Protein AF-A0A7W9BPA5-F1 (afdb_monomer)

Mean predicted aligned error: 20.46 Å

Structure (mmCIF, N/CA/C/O backbone):
data_AF-A0A7W9BPA5-F1
#
_entry.id   AF-A0A7W9BPA5-F1
#
loop_
_atom_site.group_PDB
_atom_site.id
_atom_site.type_symbol
_atom_site.label_atom_id
_atom_site.label_alt_id
_atom_site.label_comp_id
_atom_site.label_asym_id
_atom_site.label_entity_id
_atom_site.label_seq_id
_atom_site.pdbx_PDB_ins_code
_atom_site.Cartn_x
_atom_site.Cartn_y
_atom_site.Cartn_z
_atom_site.occupancy
_atom_site.B_iso_or_equiv
_atom_s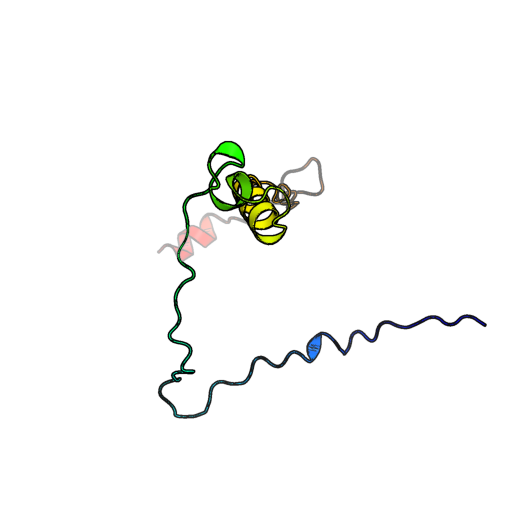ite.auth_seq_id
_atom_site.auth_comp_id
_atom_site.auth_asym_id
_atom_site.auth_atom_id
_atom_site.pdbx_PDB_model_num
ATOM 1 N N . MET A 1 1 ? 37.287 22.995 16.763 1.00 44.31 1 MET A N 1
ATOM 2 C CA . MET A 1 1 ? 36.365 21.845 16.764 1.00 44.31 1 MET A CA 1
ATOM 3 C C . MET A 1 1 ? 35.740 21.734 15.386 1.00 44.31 1 MET A C 1
ATOM 5 O O . MET A 1 1 ? 34.882 22.542 15.065 1.00 44.31 1 MET A O 1
ATOM 9 N N . ALA A 1 2 ? 36.196 20.786 14.577 1.00 49.22 2 ALA A N 1
ATOM 10 C CA . ALA A 1 2 ? 35.429 20.266 13.453 1.00 49.22 2 ALA A CA 1
ATOM 11 C C . ALA A 1 2 ? 35.460 18.748 13.641 1.00 49.22 2 ALA A C 1
ATOM 13 O O . ALA A 1 2 ? 36.500 18.122 13.461 1.00 49.22 2 ALA A O 1
ATOM 14 N N . ASP A 1 3 ? 34.369 18.212 14.180 1.00 52.34 3 ASP A N 1
ATOM 15 C CA . ASP A 1 3 ? 34.173 16.779 14.394 1.00 52.34 3 ASP A CA 1
ATOM 16 C C . ASP A 1 3 ? 33.564 16.232 13.100 1.00 52.34 3 ASP A C 1
ATOM 18 O O . ASP A 1 3 ? 32.352 16.081 12.955 1.00 52.34 3 ASP A O 1
ATOM 22 N N . GLU A 1 4 ? 34.424 16.079 12.099 1.00 58.31 4 GLU A N 1
ATOM 23 C CA . GLU A 1 4 ? 34.076 15.520 10.802 1.00 58.31 4 GLU A CA 1
ATOM 24 C C . GLU A 1 4 ? 34.056 14.001 10.977 1.00 58.31 4 GLU A C 1
ATOM 26 O O . GLU A 1 4 ? 35.082 13.324 10.916 1.00 58.31 4 GLU A O 1
ATOM 31 N N . LYS A 1 5 ? 32.879 13.472 11.327 1.00 64.44 5 LYS A N 1
ATOM 32 C CA . LYS A 1 5 ? 32.646 12.030 11.407 1.00 64.44 5 LYS A CA 1
ATOM 33 C C . LYS A 1 5 ? 32.753 11.451 10.000 1.00 64.44 5 LYS A C 1
ATOM 35 O O . LYS A 1 5 ? 31.779 11.414 9.255 1.00 64.44 5 LYS A O 1
ATOM 40 N N . MET A 1 6 ? 33.966 11.033 9.658 1.00 56.47 6 MET A N 1
ATOM 41 C CA . MET A 1 6 ? 34.251 10.068 8.606 1.00 56.47 6 MET A CA 1
ATOM 42 C C . MET A 1 6 ? 33.354 8.851 8.823 1.00 56.47 6 MET A C 1
ATOM 44 O O . MET A 1 6 ? 33.541 8.095 9.775 1.00 56.47 6 MET A O 1
ATOM 48 N N . PHE A 1 7 ? 32.352 8.696 7.962 1.00 57.94 7 PHE A N 1
ATOM 49 C CA . PHE A 1 7 ? 31.723 7.403 7.751 1.00 57.94 7 PHE A CA 1
ATOM 50 C C . PHE A 1 7 ? 32.821 6.462 7.241 1.00 57.94 7 PHE A C 1
ATOM 52 O O . PHE A 1 7 ? 33.465 6.738 6.229 1.00 57.94 7 PHE A O 1
ATOM 59 N N . ASP A 1 8 ? 33.110 5.422 8.018 1.00 58.09 8 ASP A N 1
ATOM 60 C CA . ASP A 1 8 ? 34.124 4.422 7.705 1.00 58.09 8 ASP A CA 1
ATOM 61 C C . ASP A 1 8 ? 33.571 3.478 6.628 1.00 58.09 8 ASP A C 1
ATOM 63 O O . ASP A 1 8 ? 32.857 2.526 6.923 1.00 58.09 8 ASP A O 1
ATOM 67 N N . ASP A 1 9 ? 33.911 3.760 5.370 1.00 59.25 9 ASP A N 1
ATOM 68 C CA . ASP A 1 9 ? 33.543 3.016 4.146 1.00 59.25 9 ASP A CA 1
ATOM 69 C C . ASP A 1 9 ? 34.022 1.542 4.142 1.00 59.25 9 ASP A C 1
ATOM 71 O O . ASP A 1 9 ? 33.766 0.781 3.218 1.00 59.25 9 ASP A O 1
ATOM 75 N N . LYS A 1 10 ? 34.739 1.104 5.187 1.00 57.50 10 LYS A N 1
ATOM 76 C CA . LYS A 1 10 ? 35.149 -0.297 5.372 1.00 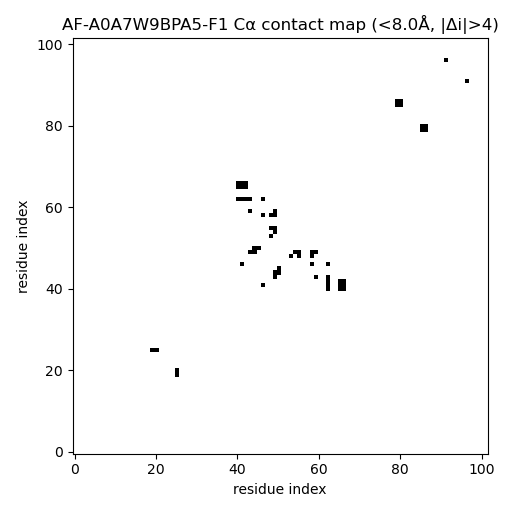57.50 10 LYS A CA 1
ATOM 77 C C . LYS A 1 10 ? 34.100 -1.169 6.054 1.00 57.50 10 LYS A C 1
ATOM 79 O O . LYS A 1 10 ? 34.260 -2.389 6.046 1.00 57.50 10 LYS A O 1
ATOM 84 N N . ALA A 1 11 ? 33.071 -0.585 6.666 1.00 60.69 11 ALA A N 1
ATOM 85 C CA . ALA A 1 11 ? 32.053 -1.364 7.363 1.00 60.69 11 ALA A CA 1
ATOM 86 C C . ALA A 1 11 ? 31.102 -2.103 6.401 1.00 60.69 11 ALA A C 1
ATOM 88 O O . ALA A 1 11 ? 30.588 -3.161 6.763 1.00 60.69 11 ALA A O 1
ATOM 89 N N . ASP A 1 12 ? 30.912 -1.597 5.178 1.00 57.53 12 ASP A N 1
ATOM 90 C CA . ASP A 1 12 ? 29.962 -2.159 4.209 1.00 57.53 12 ASP A CA 1
ATOM 91 C C . ASP A 1 12 ? 30.525 -3.347 3.402 1.00 57.53 12 ASP A C 1
ATOM 93 O O . ASP A 1 12 ? 29.778 -4.251 3.030 1.00 57.53 12 ASP A O 1
ATOM 97 N N . ASP A 1 13 ? 31.847 -3.432 3.219 1.00 60.16 13 ASP A N 1
ATOM 98 C CA . ASP A 1 13 ? 32.512 -4.535 2.491 1.00 60.16 13 ASP A CA 1
ATOM 99 C C . ASP A 1 13 ? 32.726 -5.802 3.354 1.00 60.16 13 ASP A C 1
ATOM 101 O O . ASP A 1 13 ? 33.255 -6.819 2.899 1.00 60.16 13 ASP A O 1
ATOM 105 N N . GLY A 1 14 ? 32.331 -5.751 4.632 1.00 56.56 14 GLY A N 1
ATOM 106 C CA . GLY A 1 14 ? 32.505 -6.827 5.611 1.00 56.56 14 GLY A CA 1
ATOM 107 C C . GLY A 1 14 ? 31.315 -7.777 5.764 1.00 56.56 14 GLY A C 1
ATOM 108 O O . GLY A 1 14 ? 31.381 -8.682 6.602 1.00 56.56 14 GLY A O 1
ATOM 109 N N . LEU A 1 15 ? 30.228 -7.601 5.001 1.00 60.09 15 LEU A N 1
ATOM 110 C CA . LEU A 1 15 ? 29.061 -8.487 5.053 1.00 60.09 15 LEU A CA 1
ATOM 111 C C . LEU A 1 15 ? 29.397 -9.840 4.400 1.00 60.09 15 LEU A C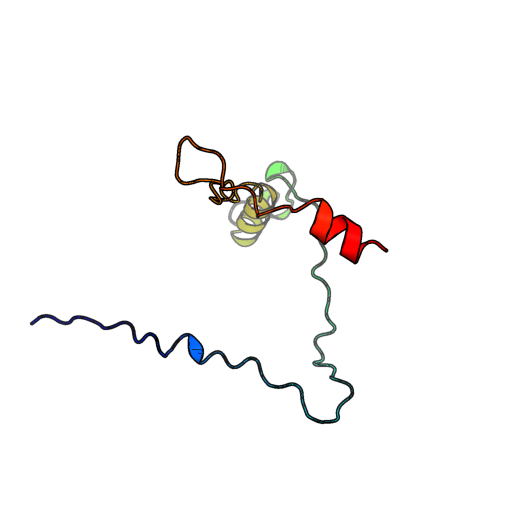 1
ATOM 113 O O . LEU A 1 15 ? 29.095 -10.114 3.241 1.00 60.09 15 LEU A O 1
ATOM 117 N N . ALA A 1 16 ? 30.078 -10.698 5.156 1.00 59.19 16 ALA A N 1
ATOM 118 C CA . ALA A 1 16 ? 30.406 -12.048 4.740 1.00 59.19 16 ALA A CA 1
ATOM 119 C C . ALA A 1 16 ? 29.117 -12.856 4.511 1.00 59.19 16 ALA A C 1
ATOM 121 O O . ALA A 1 16 ? 28.484 -13.328 5.456 1.00 59.19 16 ALA A O 1
ATOM 122 N N . VAL A 1 17 ? 28.754 -13.072 3.245 1.00 64.12 17 VAL A N 1
ATOM 123 C CA . VAL A 1 17 ? 27.943 -14.232 2.863 1.00 64.12 17 VAL A CA 1
ATOM 124 C C . VAL A 1 17 ? 28.777 -15.460 3.212 1.00 64.12 17 VAL A C 1
ATOM 126 O O . VAL A 1 17 ? 29.869 -15.648 2.674 1.00 64.12 17 VAL A O 1
ATOM 129 N N . ALA A 1 18 ? 28.309 -16.252 4.177 1.00 60.56 18 ALA A N 1
ATOM 130 C CA . ALA A 1 18 ? 29.032 -17.427 4.643 1.00 60.56 18 ALA A CA 1
ATOM 131 C C . ALA A 1 18 ? 29.396 -18.339 3.453 1.00 60.56 18 ALA A C 1
ATOM 133 O O . ALA A 1 18 ? 28.532 -18.606 2.613 1.00 60.56 18 ALA A O 1
ATOM 134 N N . PRO A 1 19 ? 30.647 -18.831 3.357 1.00 59.31 19 PRO A N 1
ATOM 135 C CA . PRO A 1 19 ? 31.000 -19.772 2.307 1.00 59.31 19 PRO A CA 1
ATOM 136 C C . PRO A 1 19 ? 30.185 -21.062 2.493 1.00 59.31 19 PRO A C 1
ATOM 138 O O . PRO A 1 19 ? 29.999 -21.499 3.636 1.00 59.31 19 PRO A O 1
ATOM 141 N N . PRO A 1 20 ? 29.702 -21.691 1.406 1.00 52.84 20 PRO A N 1
ATOM 142 C CA . PRO A 1 20 ? 29.000 -22.958 1.527 1.00 52.84 20 PRO A CA 1
ATOM 143 C C . PRO A 1 20 ? 29.940 -24.007 2.149 1.00 52.84 20 PRO A C 1
ATOM 145 O O . PRO A 1 20 ? 31.148 -23.999 1.876 1.00 52.84 20 PRO A O 1
ATOM 148 N N . PRO A 1 21 ? 29.429 -24.894 3.020 1.00 47.75 21 PRO A N 1
ATOM 149 C CA . PRO A 1 21 ? 30.262 -25.856 3.729 1.00 47.75 21 PRO A CA 1
ATOM 150 C C . PRO A 1 21 ? 30.940 -26.817 2.737 1.00 47.75 21 PRO A C 1
ATOM 152 O O . PRO A 1 21 ? 30.273 -27.349 1.845 1.00 47.75 21 PRO A O 1
ATOM 155 N N . PRO A 1 22 ? 32.250 -27.098 2.877 1.00 54.44 22 PRO A N 1
ATOM 156 C CA . PRO A 1 22 ? 32.936 -27.976 1.944 1.00 54.44 22 PRO A CA 1
ATOM 157 C C . PRO A 1 22 ? 32.484 -29.426 2.153 1.00 54.44 22 PRO A C 1
ATOM 159 O O . PRO A 1 22 ? 32.722 -30.025 3.202 1.00 54.44 22 PRO A O 1
ATOM 162 N N . GLY A 1 23 ? 31.852 -30.001 1.128 1.00 58.09 23 GLY A N 1
ATOM 163 C CA . GLY A 1 23 ? 31.572 -31.438 1.046 1.00 58.09 23 GLY A CA 1
ATOM 164 C C . GLY A 1 23 ? 30.251 -31.922 1.656 1.00 58.09 23 GLY A C 1
ATOM 165 O O . GLY A 1 23 ? 30.059 -33.132 1.760 1.00 58.09 23 GLY A O 1
ATOM 166 N N . GLY A 1 24 ? 29.324 -31.032 2.021 1.00 46.91 24 GLY A N 1
ATOM 167 C CA . GLY A 1 24 ? 27.924 -31.405 2.256 1.00 46.91 24 GLY A CA 1
ATOM 168 C C . GLY A 1 24 ? 27.130 -31.348 0.949 1.00 46.91 24 GLY A C 1
ATOM 169 O O . GLY A 1 24 ? 27.402 -30.489 0.117 1.00 46.91 24 GLY A O 1
ATOM 170 N N . LYS A 1 25 ? 26.121 -32.209 0.753 1.00 52.66 25 LYS A N 1
ATOM 171 C CA . LYS A 1 25 ? 25.001 -31.801 -0.110 1.00 52.66 25 LYS A CA 1
ATOM 172 C C . LYS A 1 25 ? 24.378 -30.620 0.617 1.00 52.66 25 LYS A C 1
ATOM 174 O O . LYS A 1 25 ? 23.858 -30.817 1.710 1.00 52.66 25 LYS A O 1
ATOM 179 N N . GLU A 1 26 ? 24.618 -29.424 0.101 1.00 36.81 26 GLU A N 1
ATOM 180 C CA . GLU A 1 26 ? 24.352 -28.156 0.774 1.00 36.81 26 GLU A CA 1
ATOM 181 C C . GLU A 1 26 ? 22.968 -28.148 1.460 1.00 36.81 26 GLU A C 1
ATOM 183 O O . GLU A 1 26 ? 21.932 -28.257 0.806 1.00 36.81 26 GLU A O 1
ATOM 188 N N . GLY A 1 27 ? 23.002 -28.145 2.805 1.00 39.59 27 GLY A N 1
ATOM 189 C CA . GLY A 1 27 ? 21.876 -28.373 3.717 1.00 39.59 27 GLY A CA 1
ATOM 190 C C . GLY A 1 27 ? 20.847 -27.244 3.689 1.00 39.59 27 GLY A C 1
ATOM 191 O O . GLY A 1 27 ? 21.167 -26.084 3.465 1.00 39.59 27 GLY A O 1
ATOM 192 N N . GLU A 1 28 ? 19.565 -27.516 3.904 1.00 41.47 28 GLU A N 1
ATOM 193 C CA . GLU A 1 28 ? 19.053 -28.014 5.188 1.00 41.47 28 GLU A CA 1
ATOM 194 C C . GLU A 1 28 ? 19.606 -27.198 6.374 1.00 41.47 28 GLU A C 1
ATOM 196 O O . GLU A 1 28 ? 20.080 -27.719 7.377 1.00 41.47 28 GLU A O 1
ATOM 201 N N . ALA A 1 29 ? 19.516 -25.869 6.267 1.00 43.72 29 ALA A N 1
ATOM 202 C CA . ALA A 1 29 ? 19.023 -25.116 7.406 1.00 43.72 29 ALA A CA 1
ATOM 203 C C . ALA A 1 29 ? 17.543 -25.485 7.545 1.00 43.72 29 ALA A C 1
ATOM 205 O O . ALA A 1 29 ? 16.751 -25.235 6.638 1.00 43.72 29 ALA A O 1
ATOM 206 N N . ALA A 1 30 ? 17.167 -26.112 8.653 1.00 47.09 30 ALA A N 1
ATOM 207 C CA . ALA A 1 30 ? 15.776 -26.333 9.015 1.00 47.09 30 ALA A CA 1
ATOM 208 C C . ALA A 1 30 ? 15.097 -24.994 9.371 1.00 47.09 30 ALA A C 1
ATOM 210 O O . ALA A 1 30 ? 14.696 -24.759 10.503 1.00 47.09 30 ALA A O 1
ATOM 211 N N . VAL A 1 31 ? 14.958 -24.099 8.398 1.00 48.59 31 VAL A N 1
ATOM 212 C CA . VAL A 1 31 ? 13.678 -23.447 8.180 1.00 48.59 31 VAL A CA 1
ATOM 213 C C . VAL A 1 31 ? 13.192 -24.093 6.897 1.00 48.59 31 VAL A C 1
ATOM 215 O O . VAL A 1 31 ? 13.771 -23.895 5.832 1.00 48.59 31 VAL A O 1
ATOM 218 N N . ALA A 1 32 ? 12.214 -24.993 7.001 1.00 46.53 32 ALA A N 1
ATOM 219 C CA . ALA A 1 32 ? 11.497 -25.435 5.820 1.00 46.53 32 ALA A CA 1
ATOM 220 C C . ALA A 1 32 ? 11.046 -24.150 5.125 1.00 46.53 32 ALA A C 1
ATOM 222 O O . ALA A 1 32 ? 10.254 -23.402 5.696 1.00 46.53 32 ALA A O 1
ATOM 223 N N . GLY A 1 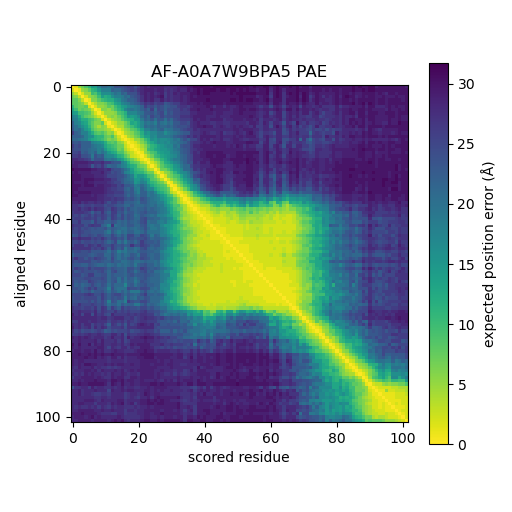33 ? 11.675 -23.836 3.990 1.00 47.22 33 GLY A N 1
ATOM 224 C CA . GLY A 1 33 ? 11.442 -22.620 3.235 1.00 47.22 33 GLY A CA 1
ATOM 225 C C . GLY A 1 33 ? 9.996 -22.610 2.786 1.00 47.22 33 GLY A C 1
ATOM 226 O O . GLY A 1 33 ? 9.675 -23.084 1.700 1.00 47.22 33 GLY A O 1
ATOM 227 N N . SER A 1 34 ? 9.114 -22.100 3.642 1.00 58.69 34 SER A N 1
ATOM 228 C CA . SER A 1 34 ? 7.829 -21.607 3.210 1.00 58.69 34 SER A CA 1
ATOM 229 C C . SER A 1 34 ? 8.182 -20.444 2.313 1.00 58.69 34 SER A C 1
ATOM 231 O O . SER A 1 34 ? 8.575 -19.380 2.788 1.00 58.69 34 SER A O 1
ATOM 233 N N . VAL A 1 35 ? 8.080 -20.656 1.005 1.00 62.22 35 VAL A N 1
ATOM 234 C CA . VAL A 1 35 ? 7.806 -19.534 0.115 1.00 62.22 35 VAL A CA 1
ATOM 235 C C . VAL A 1 35 ? 6.710 -18.708 0.801 1.00 62.22 35 VAL A C 1
ATOM 237 O O . VAL A 1 35 ? 5.718 -19.304 1.243 1.00 62.22 35 VAL A O 1
ATOM 240 N N . PRO A 1 36 ? 6.915 -17.400 1.037 1.00 69.94 36 PRO A N 1
ATOM 241 C CA . PRO A 1 36 ? 5.864 -16.589 1.624 1.00 69.94 36 PRO A CA 1
ATOM 242 C C . PRO A 1 36 ? 4.651 -16.742 0.712 1.00 69.94 36 PRO A C 1
ATOM 244 O O . PRO A 1 36 ? 4.742 -16.536 -0.500 1.00 69.94 36 PRO A O 1
ATOM 247 N N . SER A 1 37 ? 3.548 -17.232 1.270 1.00 78.94 37 SER A N 1
ATOM 248 C CA . SER A 1 37 ? 2.316 -17.367 0.509 1.00 78.94 37 SER A CA 1
ATOM 249 C C . SER A 1 37 ? 1.889 -15.971 0.083 1.00 78.94 37 SER A C 1
ATOM 251 O O . SER A 1 37 ? 1.722 -15.097 0.934 1.00 78.94 37 SER A O 1
ATOM 253 N N . VAL A 1 38 ? 1.725 -15.764 -1.221 1.00 79.31 38 VAL A N 1
ATOM 254 C CA . VAL A 1 38 ? 1.126 -14.535 -1.738 1.00 79.31 38 VAL A CA 1
ATOM 255 C C . VAL A 1 38 ? -0.339 -14.554 -1.322 1.00 79.31 38 VAL A C 1
ATOM 257 O O . VAL A 1 38 ? -1.068 -15.483 -1.673 1.00 79.31 38 VAL A O 1
ATOM 260 N N . ARG A 1 39 ? -0.738 -13.574 -0.514 1.00 84.38 39 ARG A N 1
ATOM 261 C CA . ARG A 1 39 ? -2.138 -13.344 -0.164 1.00 84.38 39 ARG A CA 1
ATOM 262 C C . ARG A 1 39 ? -2.786 -12.438 -1.207 1.00 84.38 39 ARG A C 1
ATOM 264 O O . ARG A 1 39 ? -2.089 -11.652 -1.846 1.00 84.38 39 ARG A O 1
ATOM 271 N N . GLU A 1 40 ? -4.100 -12.551 -1.365 1.00 86.62 40 GLU A N 1
ATOM 272 C CA . GLU A 1 40 ? -4.870 -11.554 -2.107 1.00 86.62 40 GLU A CA 1
ATOM 273 C C . GLU A 1 40 ? -4.760 -10.200 -1.388 1.00 86.62 40 GLU A C 1
ATOM 275 O O . GLU A 1 40 ? -4.768 -10.154 -0.150 1.00 86.62 40 GLU A O 1
ATOM 280 N N . GLY A 1 41 ? -4.642 -9.124 -2.165 1.00 86.31 41 GLY A N 1
ATOM 281 C CA . GLY A 1 41 ? -4.720 -7.770 -1.628 1.00 86.31 41 GLY A CA 1
ATOM 282 C C . GLY A 1 41 ? -6.139 -7.476 -1.144 1.00 86.31 41 GLY A C 1
ATOM 283 O O . GLY A 1 41 ? -7.103 -7.864 -1.808 1.00 86.31 41 GLY A O 1
ATOM 284 N N . LEU A 1 42 ? -6.257 -6.843 0.018 1.00 90.69 42 LEU A N 1
ATOM 285 C CA . 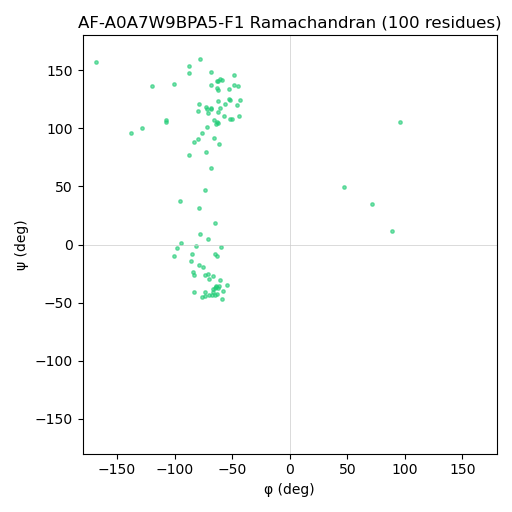LEU A 1 42 ? -7.515 -6.451 0.640 1.00 90.69 42 LEU A CA 1
ATOM 286 C C . LEU A 1 42 ? -7.556 -4.934 0.817 1.00 90.69 42 LEU A C 1
ATOM 288 O O . LEU A 1 42 ? -6.588 -4.335 1.284 1.00 90.69 42 LEU A O 1
ATOM 292 N N . ASP A 1 43 ? -8.706 -4.348 0.500 1.00 89.25 43 ASP A N 1
ATOM 293 C CA . ASP A 1 43 ? -8.990 -2.943 0.774 1.00 89.25 43 ASP A CA 1
ATOM 294 C C . ASP A 1 43 ? -9.354 -2.755 2.258 1.00 89.25 43 ASP A C 1
ATOM 296 O O . ASP A 1 43 ? -9.798 -3.690 2.937 1.00 89.25 43 ASP A O 1
ATOM 300 N N . ALA A 1 44 ? -9.230 -1.526 2.769 1.00 88.81 44 ALA A N 1
ATOM 301 C CA . ALA A 1 44 ? -9.548 -1.210 4.168 1.00 88.81 44 ALA A CA 1
ATOM 302 C C . ALA A 1 44 ? -10.968 -1.624 4.606 1.00 88.81 44 ALA A C 1
ATOM 304 O O . ALA A 1 44 ? -11.169 -2.022 5.754 1.00 88.81 44 ALA A O 1
ATOM 305 N N . ASP A 1 45 ? -11.946 -1.535 3.699 1.00 91.62 45 ASP A N 1
ATOM 306 C CA . ASP A 1 45 ? -13.343 -1.902 3.962 1.00 91.62 45 ASP A CA 1
ATOM 307 C C . ASP A 1 45 ? -13.566 -3.431 4.008 1.00 91.62 45 ASP A 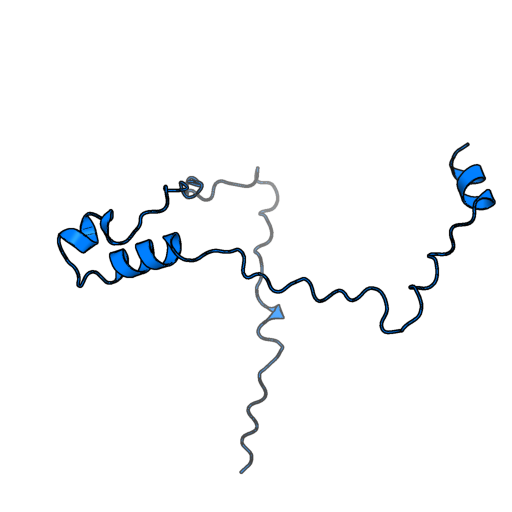C 1
ATOM 309 O O . ASP A 1 45 ? -14.554 -3.889 4.590 1.00 91.62 45 ASP A O 1
ATOM 313 N N . ASP A 1 46 ? -12.644 -4.219 3.442 1.00 90.50 46 ASP A N 1
ATOM 314 C CA . ASP A 1 46 ? -12.717 -5.683 3.352 1.00 90.50 46 ASP A CA 1
ATOM 315 C C . ASP A 1 46 ? -11.851 -6.402 4.414 1.00 90.50 46 ASP A C 1
ATOM 317 O O . ASP A 1 46 ? -11.985 -7.617 4.613 1.00 90.50 46 ASP A O 1
ATOM 321 N N . ASP A 1 47 ? -10.987 -5.681 5.146 1.00 92.75 47 ASP A N 1
ATOM 322 C CA . ASP A 1 47 ? -10.169 -6.257 6.220 1.00 92.75 47 ASP A CA 1
ATOM 323 C C . ASP A 1 47 ? -10.966 -6.434 7.532 1.00 92.75 47 ASP A C 1
ATOM 325 O O . ASP A 1 47 ? -11.394 -5.497 8.214 1.00 92.75 47 ASP A O 1
ATOM 329 N N . ASN A 1 48 ? -11.137 -7.698 7.931 1.00 93.94 48 ASN A N 1
ATOM 330 C CA . ASN A 1 48 ? -11.889 -8.060 9.134 1.00 93.94 48 ASN A CA 1
ATOM 331 C C . ASN A 1 48 ? -11.220 -7.597 10.440 1.00 93.94 48 ASN A C 1
ATOM 333 O O . ASN A 1 48 ? -11.931 -7.409 11.430 1.00 93.94 48 ASN A O 1
ATOM 337 N N . ARG A 1 49 ? -9.887 -7.442 10.480 1.00 94.25 49 ARG A N 1
ATOM 338 C CA . ARG A 1 49 ? -9.178 -6.981 11.685 1.00 94.25 49 ARG A CA 1
ATOM 339 C C . ARG A 1 49 ? -9.422 -5.492 11.891 1.00 94.25 49 ARG A C 1
ATOM 341 O O . ARG A 1 49 ? -9.803 -5.124 12.994 1.00 94.25 49 ARG A O 1
ATOM 348 N N . LEU A 1 50 ? -9.353 -4.672 10.839 1.00 93.94 50 LEU A N 1
ATOM 349 C CA . LEU A 1 50 ? -9.697 -3.245 10.910 1.00 93.94 50 LEU A CA 1
ATOM 350 C C . LEU A 1 50 ? -11.172 -2.999 11.236 1.00 93.94 50 LEU A C 1
ATOM 352 O O . LEU A 1 50 ? -11.494 -2.071 11.977 1.00 93.94 50 LEU A O 1
ATOM 356 N N . SER A 1 51 ? -12.076 -3.843 10.728 1.00 93.50 51 SER A N 1
ATOM 357 C CA . SER A 1 51 ? -13.503 -3.772 11.072 1.00 93.50 51 SER A CA 1
ATOM 358 C C . SER A 1 51 ? -13.757 -4.007 12.570 1.00 93.50 51 SER A C 1
ATOM 360 O O . SER A 1 51 ? -14.626 -3.371 13.171 1.00 93.50 51 SER A O 1
ATOM 362 N N . GLN A 1 52 ? -12.993 -4.917 13.185 1.00 95.62 52 GLN A N 1
ATOM 363 C CA . GLN A 1 52 ? -13.108 -5.255 14.606 1.00 95.62 52 GLN A CA 1
ATOM 364 C C . GLN A 1 52 ? -12.338 -4.285 15.508 1.00 95.62 52 GLN A C 1
ATOM 366 O O . GLN A 1 52 ? -12.844 -3.903 16.565 1.00 95.62 52 GLN A O 1
ATOM 371 N N . ASP A 1 53 ? -11.139 -3.888 15.089 1.00 95.69 53 ASP A N 1
ATOM 372 C CA . ASP A 1 53 ? -10.265 -2.946 15.774 1.00 95.69 53 ASP A CA 1
ATOM 373 C C . ASP A 1 53 ? -9.631 -1.962 14.772 1.00 95.69 53 ASP A C 1
ATOM 375 O O . ASP A 1 53 ? -8.568 -2.219 14.204 1.00 95.69 53 ASP A O 1
ATOM 379 N N . PRO A 1 54 ? -10.233 -0.771 14.606 1.00 93.69 54 PRO A N 1
ATOM 380 C CA . PRO A 1 54 ? -9.683 0.274 13.745 1.00 93.69 54 PRO A CA 1
ATOM 381 C C . PRO A 1 54 ? -8.336 0.840 14.224 1.00 93.69 54 PRO A C 1
ATOM 383 O O . PRO A 1 54 ? -7.739 1.675 13.541 1.00 93.69 54 PRO A O 1
ATOM 386 N N . SER A 1 55 ? -7.878 0.480 15.427 1.00 95.75 55 SER A N 1
ATOM 387 C CA . SER A 1 55 ? -6.601 0.918 15.992 1.00 95.75 55 SER A CA 1
ATOM 388 C C . SER A 1 55 ? -5.467 -0.092 15.822 1.00 95.75 55 SER A C 1
ATOM 390 O O . SER A 1 55 ? -4.336 0.245 16.163 1.00 95.75 55 SER A O 1
ATOM 392 N N . ASP A 1 56 ? -5.737 -1.265 15.244 1.00 96.19 56 ASP A N 1
ATOM 393 C CA . ASP A 1 56 ? -4.730 -2.288 14.967 1.00 96.19 56 ASP A CA 1
ATOM 394 C C . ASP A 1 56 ? -3.718 -1.784 13.920 1.00 96.19 56 ASP A C 1
ATOM 396 O O . ASP A 1 56 ? -4.022 -1.629 12.737 1.00 96.19 56 ASP A O 1
ATOM 400 N N . GLU A 1 57 ? -2.502 -1.480 14.376 1.00 95.69 57 GLU A N 1
ATOM 401 C CA . GLU A 1 57 ? -1.424 -0.959 13.531 1.00 95.69 57 GLU A CA 1
ATOM 402 C C . GLU A 1 57 ? -0.882 -2.008 12.551 1.00 95.69 57 GLU A C 1
ATOM 404 O O . GLU A 1 57 ? -0.467 -1.643 11.449 1.00 95.69 57 GLU A O 1
ATOM 409 N N . ASP A 1 58 ? -0.930 -3.295 12.908 1.00 94.06 58 ASP A N 1
ATOM 410 C CA . ASP A 1 58 ? -0.492 -4.375 12.021 1.00 94.06 58 ASP A CA 1
ATOM 411 C C . ASP A 1 58 ? -1.484 -4.521 10.861 1.00 94.06 58 ASP A C 1
ATOM 413 O O . ASP A 1 58 ? -1.083 -4.592 9.699 1.00 94.06 58 ASP A O 1
ATOM 417 N N . ALA A 1 59 ? -2.789 -4.472 11.150 1.00 94.19 59 ALA A N 1
ATOM 418 C CA . ALA A 1 59 ? -3.826 -4.513 10.119 1.00 94.19 59 ALA A CA 1
ATOM 419 C C . ALA A 1 59 ? -3.780 -3.282 9.192 1.00 94.19 59 ALA A C 1
ATOM 421 O O . ALA A 1 59 ? -3.946 -3.412 7.978 1.00 94.19 59 ALA A O 1
ATOM 422 N N . LYS A 1 60 ? -3.482 -2.090 9.730 1.00 93.94 60 LYS A N 1
ATOM 423 C CA . LYS A 1 60 ? -3.277 -0.878 8.913 1.00 93.94 60 LYS A CA 1
ATOM 424 C C . LYS A 1 60 ? -2.088 -1.011 7.975 1.00 93.94 60 LYS A C 1
ATOM 426 O O . LYS A 1 60 ? -2.177 -0.580 6.829 1.00 93.94 60 LYS A O 1
ATOM 431 N N . LEU A 1 61 ? -0.975 -1.560 8.461 1.00 93.56 61 LEU A N 1
ATOM 432 C CA . LEU A 1 61 ? 0.213 -1.767 7.640 1.00 93.56 61 LEU A CA 1
ATOM 433 C C . LEU A 1 61 ? -0.064 -2.781 6.527 1.00 93.56 61 LEU A C 1
ATOM 435 O O . LEU A 1 61 ? 0.308 -2.537 5.384 1.00 93.56 61 LEU A O 1
ATOM 439 N N . ASP A 1 62 ? -0.745 -3.877 6.851 1.00 91.38 62 ASP A N 1
ATOM 440 C CA . ASP A 1 62 ? -1.120 -4.916 5.894 1.00 91.38 62 ASP A CA 1
ATOM 441 C C . ASP A 1 62 ? -1.992 -4.365 4.753 1.00 91.38 62 ASP A C 1
ATOM 443 O O . ASP A 1 62 ? -1.689 -4.617 3.587 1.00 91.38 62 ASP A 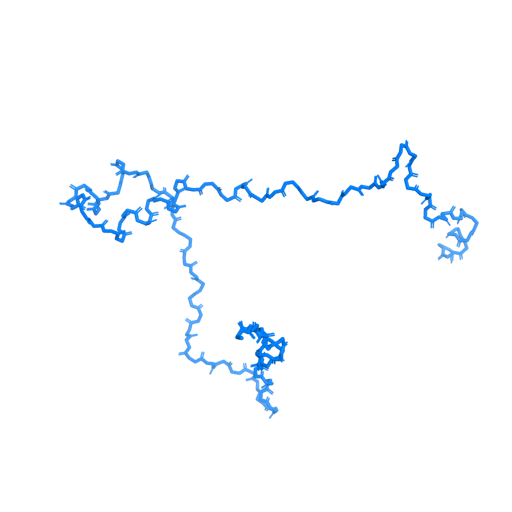O 1
ATOM 447 N N . VAL A 1 63 ? -3.021 -3.572 5.071 1.00 92.06 63 VAL A N 1
ATOM 448 C CA . VAL A 1 63 ? -3.881 -2.910 4.071 1.00 92.06 63 VAL A CA 1
ATOM 449 C C . VAL A 1 63 ? -3.115 -1.851 3.286 1.00 92.06 63 VAL A C 1
ATOM 451 O O . VAL A 1 63 ? -3.205 -1.799 2.063 1.00 92.06 63 VAL A O 1
ATOM 454 N N . ALA A 1 64 ? -2.302 -1.033 3.960 1.00 90.00 64 ALA A N 1
ATOM 455 C CA . ALA A 1 64 ? -1.474 -0.048 3.276 1.00 90.00 64 ALA A CA 1
ATOM 456 C C . ALA A 1 64 ? -0.545 -0.716 2.254 1.00 90.00 64 ALA A C 1
ATOM 458 O O . ALA A 1 64 ? -0.386 -0.192 1.159 1.00 90.00 64 ALA A O 1
ATOM 459 N N . LEU A 1 65 ? 0.041 -1.872 2.576 1.00 89.56 65 LEU A N 1
ATOM 460 C CA . LEU A 1 65 ? 0.886 -2.617 1.645 1.00 89.56 65 LEU A CA 1
ATOM 461 C C . LEU A 1 65 ? 0.095 -3.176 0.454 1.00 89.56 65 LEU A C 1
ATOM 463 O O . LEU A 1 65 ? 0.604 -3.118 -0.665 1.00 89.56 65 LEU A O 1
ATOM 467 N N . ASP A 1 66 ? -1.130 -3.656 0.670 1.00 89.75 66 ASP A N 1
ATOM 468 C CA . ASP A 1 66 ? -2.002 -4.149 -0.404 1.00 89.75 66 ASP A CA 1
ATOM 469 C C . ASP A 1 66 ? -2.446 -3.031 -1.359 1.00 89.75 66 ASP A C 1
ATOM 471 O O . ASP A 1 66 ? -2.453 -3.218 -2.576 1.00 89.75 66 ASP A O 1
ATOM 475 N N . GLU A 1 67 ? -2.773 -1.856 -0.815 1.00 86.38 67 GLU A N 1
ATOM 476 C CA . GLU A 1 67 ? -3.174 -0.674 -1.584 1.00 86.38 67 GLU A CA 1
ATOM 477 C C . GLU A 1 67 ? -1.965 0.062 -2.199 1.00 86.38 67 GLU A C 1
ATOM 479 O O . GLU A 1 67 ? -2.112 0.857 -3.138 1.00 86.38 67 GLU A O 1
ATOM 484 N N . THR A 1 68 ? -0.742 -0.192 -1.707 1.00 85.50 68 THR A N 1
ATOM 485 C CA . THR A 1 68 ? 0.470 0.357 -2.324 1.00 85.50 68 THR A CA 1
ATOM 486 C C . THR A 1 68 ? 0.769 -0.337 -3.644 1.00 85.50 68 THR A C 1
ATOM 488 O O . THR A 1 68 ? 1.079 -1.523 -3.719 1.00 85.50 68 THR A O 1
ATOM 491 N N . PHE A 1 69 ? 0.759 0.436 -4.725 1.00 69.94 69 PHE A N 1
ATOM 492 C CA . PHE A 1 69 ? 1.170 -0.062 -6.029 1.00 69.94 69 PHE A CA 1
ATOM 493 C C . PHE A 1 69 ? 2.707 -0.108 -6.134 1.00 69.94 69 PHE A C 1
ATOM 495 O O . PHE A 1 69 ? 3.347 0.948 -6.103 1.00 69.94 69 PHE A O 1
ATOM 502 N N . PRO A 1 70 ? 3.330 -1.280 -6.380 1.00 66.44 70 PRO A N 1
ATOM 503 C CA . PRO A 1 70 ? 4.776 -1.391 -6.597 1.00 66.44 70 PRO A CA 1
ATOM 504 C C . PRO A 1 70 ? 5.241 -0.806 -7.944 1.00 66.44 70 PRO A C 1
ATOM 506 O O . PRO A 1 70 ? 6.413 -0.902 -8.293 1.00 66.44 70 PRO A O 1
ATOM 509 N N . THR A 1 71 ? 4.358 -0.182 -8.731 1.00 59.91 71 THR A N 1
ATOM 510 C CA . THR A 1 71 ? 4.692 0.341 -10.067 1.00 59.91 71 THR A CA 1
ATOM 511 C C . THR A 1 71 ? 5.449 1.670 -10.046 1.00 59.91 71 THR A C 1
ATOM 513 O O . THR A 1 71 ? 5.619 2.280 -11.097 1.00 59.91 71 THR A O 1
ATOM 516 N N . SER A 1 72 ? 5.896 2.141 -8.881 1.00 60.84 72 SER A N 1
ATOM 517 C CA . SER A 1 72 ? 6.720 3.346 -8.760 1.00 60.84 72 SER A CA 1
ATOM 518 C C . SER A 1 72 ? 8.219 3.025 -8.714 1.00 60.84 72 SER A C 1
ATOM 520 O O . SER A 1 72 ? 8.964 3.700 -8.001 1.00 60.84 72 SER A O 1
ATOM 522 N N . ASP A 1 73 ? 8.693 2.029 -9.471 1.00 67.38 73 ASP A N 1
ATOM 523 C CA . ASP A 1 73 ? 10.095 2.108 -9.887 1.00 67.38 73 ASP A CA 1
ATOM 524 C C . ASP A 1 73 ? 10.230 3.362 -10.758 1.00 67.38 73 ASP A C 1
ATOM 526 O O . ASP A 1 73 ? 9.384 3.637 -11.621 1.00 67.38 73 ASP A O 1
ATOM 530 N N . ALA A 1 74 ? 11.249 4.175 -10.490 1.00 68.00 74 ALA A N 1
ATOM 531 C CA . ALA A 1 74 ? 11.493 5.336 -11.327 1.00 68.00 74 ALA A CA 1
ATOM 532 C C . ALA A 1 74 ? 11.714 4.833 -12.763 1.00 68.00 74 ALA A C 1
ATOM 534 O O . ALA A 1 74 ? 12.357 3.797 -12.952 1.00 68.00 74 ALA A O 1
ATOM 535 N N . PRO A 1 75 ? 11.216 5.534 -13.800 1.00 69.31 75 PRO A N 1
ATOM 536 C CA . PRO A 1 75 ? 11.570 5.171 -15.163 1.00 69.31 75 PRO A CA 1
ATOM 537 C C . PRO A 1 75 ? 13.095 5.094 -15.242 1.00 69.31 75 PRO A C 1
ATOM 539 O O . PRO A 1 75 ? 13.787 6.037 -14.848 1.00 69.31 75 PRO A O 1
ATOM 542 N N . SER A 1 76 ? 13.600 3.940 -15.684 1.00 69.94 76 SER A N 1
ATOM 543 C CA . SER A 1 76 ? 15.031 3.652 -15.716 1.00 69.94 76 SER A CA 1
ATOM 544 C C . SER A 1 76 ? 15.794 4.840 -16.307 1.00 69.94 76 SER A C 1
ATOM 546 O O . SER A 1 76 ? 15.546 5.248 -17.443 1.00 69.94 76 SER A O 1
ATOM 548 N N . ASN A 1 77 ? 16.720 5.425 -15.540 1.00 65.62 77 ASN A N 1
ATOM 549 C CA . ASN A 1 77 ? 17.499 6.596 -15.958 1.00 65.62 77 ASN A CA 1
ATOM 550 C C . ASN A 1 77 ? 18.652 6.219 -16.910 1.00 65.62 77 ASN A C 1
ATOM 552 O O . ASN A 1 77 ? 19.721 6.830 -16.915 1.00 65.62 77 ASN A O 1
ATOM 556 N N . THR A 1 78 ? 18.467 5.180 -17.721 1.00 66.75 78 THR A N 1
ATOM 557 C CA . THR A 1 78 ? 19.350 4.901 -18.845 1.00 66.75 78 THR A CA 1
ATOM 558 C C . THR A 1 78 ? 18.896 5.772 -20.007 1.00 66.75 78 THR A C 1
ATOM 560 O O . THR A 1 78 ? 18.065 5.366 -20.811 1.00 66.75 78 THR A O 1
ATOM 563 N N . GLN A 1 79 ? 19.415 6.995 -20.092 1.00 73.31 79 GLN A N 1
ATOM 564 C CA . GLN A 1 79 ? 19.318 7.794 -21.313 1.00 73.31 79 GLN A CA 1
ATOM 565 C C . GLN A 1 79 ? 20.244 7.161 -22.367 1.00 73.31 79 GLN A C 1
ATOM 567 O O . GLN A 1 79 ? 21.466 7.195 -22.173 1.00 73.31 79 GLN A O 1
ATOM 572 N N . PRO A 1 80 ? 19.743 6.590 -23.480 1.00 65.69 80 PRO A N 1
ATOM 573 C CA . PRO A 1 80 ? 20.604 6.232 -24.594 1.00 65.69 80 PRO A CA 1
ATOM 574 C C . PRO A 1 80 ? 21.026 7.540 -25.272 1.00 65.69 80 PRO A C 1
ATOM 576 O O . PRO A 1 80 ? 20.255 8.145 -26.009 1.00 65.69 80 PRO A O 1
ATOM 579 N N . GLY A 1 81 ? 22.247 7.991 -24.989 1.00 57.69 81 GLY A N 1
ATOM 580 C CA . GLY A 1 81 ? 22.838 9.175 -25.614 1.00 57.69 81 GLY A CA 1
ATOM 581 C C . GLY A 1 81 ? 22.673 10.451 -24.788 1.00 57.69 81 GLY A C 1
ATOM 582 O O . GLY A 1 81 ? 21.630 11.094 -24.775 1.00 57.69 81 GLY A O 1
ATOM 583 N N . LYS A 1 82 ? 23.762 10.896 -24.150 1.00 60.97 82 LYS A N 1
ATOM 584 C CA . LYS A 1 82 ? 23.901 12.255 -23.593 1.00 60.97 82 LYS A CA 1
ATOM 585 C C . LYS A 1 82 ? 24.103 13.299 -24.712 1.00 60.97 82 LYS A C 1
ATOM 587 O O . LYS A 1 82 ? 25.014 14.119 -24.637 1.00 60.97 82 LYS A O 1
ATOM 592 N N . GLY A 1 83 ? 23.299 13.249 -25.772 1.00 60.19 83 GLY A N 1
ATOM 593 C CA . GLY A 1 83 ? 23.447 14.093 -26.956 1.00 60.19 83 GLY A CA 1
ATOM 594 C C . GLY A 1 83 ? 22.228 14.018 -27.872 1.00 60.19 83 GLY A C 1
ATOM 595 O O . GLY A 1 83 ? 21.475 13.055 -27.835 1.00 60.19 83 GLY A O 1
ATOM 596 N N . LYS A 1 84 ? 22.030 15.054 -28.698 1.00 59.69 84 LYS A N 1
ATOM 597 C CA . LYS A 1 84 ? 21.008 15.099 -29.769 1.00 59.69 84 LYS A CA 1
ATOM 598 C C . LYS A 1 84 ?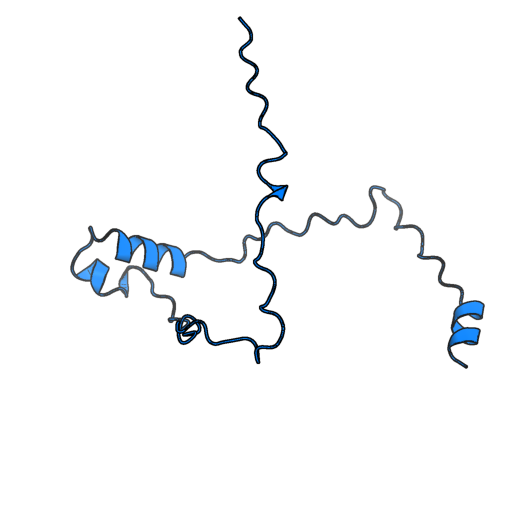 21.246 14.043 -30.857 1.00 59.69 84 LYS A C 1
ATOM 600 O O . LYS A 1 84 ? 20.395 13.861 -31.724 1.00 59.69 84 LYS A O 1
ATOM 605 N N . ASP A 1 85 ? 22.398 13.393 -30.802 1.00 63.91 85 ASP A N 1
ATOM 606 C CA . ASP A 1 85 ? 22.866 12.439 -31.780 1.00 63.91 85 ASP A CA 1
ATOM 607 C C . ASP A 1 85 ? 22.620 11.018 -31.261 1.00 63.91 85 ASP A C 1
ATOM 609 O O . ASP A 1 85 ? 22.853 10.750 -30.075 1.00 63.91 85 ASP A O 1
ATOM 613 N N . PRO A 1 86 ? 22.156 10.097 -32.122 1.00 65.88 86 PRO A N 1
ATOM 614 C CA . PRO A 1 86 ? 22.091 8.681 -31.791 1.00 65.88 86 PRO A CA 1
ATOM 615 C C . PRO A 1 86 ? 23.416 8.209 -31.189 1.00 65.88 86 PRO A C 1
ATOM 617 O O . PRO A 1 86 ? 24.485 8.673 -31.598 1.00 65.88 86 PRO A O 1
ATOM 620 N N . ALA A 1 87 ? 23.357 7.266 -30.242 1.00 64.81 87 ALA A N 1
ATOM 621 C CA . ALA A 1 87 ? 24.565 6.592 -29.779 1.00 64.81 87 ALA A CA 1
ATOM 622 C C . ALA A 1 87 ? 25.369 6.119 -31.005 1.00 64.81 87 ALA A C 1
ATOM 624 O O . ALA A 1 87 ? 24.755 5.642 -31.969 1.00 64.81 87 ALA A O 1
ATOM 625 N N . PRO A 1 88 ? 26.708 6.275 -31.011 1.00 66.69 88 PRO A N 1
ATOM 626 C CA . PRO A 1 88 ? 27.509 5.777 -32.116 1.00 66.69 88 PRO A CA 1
ATOM 627 C C . PRO A 1 88 ? 27.150 4.306 -32.318 1.00 66.69 88 PRO A C 1
ATOM 629 O O . PRO A 1 88 ? 27.157 3.532 -31.358 1.00 66.69 88 PRO A O 1
ATOM 632 N N . SER A 1 89 ? 26.758 3.960 -33.550 1.00 69.38 89 SER A N 1
ATOM 633 C CA . SER A 1 89 ? 26.472 2.577 -33.936 1.00 69.38 89 SER A CA 1
ATOM 634 C C . SER A 1 89 ? 27.583 1.687 -33.388 1.00 69.38 89 SER A C 1
ATOM 636 O O . SER A 1 89 ? 28.757 2.053 -33.480 1.00 69.38 89 SER A O 1
ATOM 638 N N . SER A 1 90 ? 27.229 0.535 -32.819 1.00 66.31 90 SER A N 1
ATOM 639 C CA . SER A 1 90 ? 28.142 -0.403 -32.149 1.00 66.31 90 SER A CA 1
ATOM 640 C C . SER A 1 90 ? 29.175 -1.054 -33.083 1.00 66.31 90 SER A C 1
ATOM 642 O O . SER A 1 90 ? 29.744 -2.086 -32.744 1.00 66.31 90 SER A O 1
ATOM 644 N N . GLY A 1 91 ? 29.417 -0.473 -34.261 1.00 70.94 91 GLY A N 1
ATOM 645 C CA . GLY A 1 91 ? 30.366 -0.965 -35.247 1.00 70.94 91 GLY A CA 1
ATOM 646 C C . GLY A 1 91 ? 29.891 -2.240 -35.928 1.00 70.94 91 GLY A C 1
ATOM 647 O O . GLY A 1 91 ? 30.722 -3.096 -36.203 1.00 70.94 91 GLY A O 1
ATOM 648 N N . TYR A 1 92 ? 28.579 -2.392 -36.167 1.00 73.44 92 TYR A N 1
ATOM 649 C CA . TYR A 1 92 ? 28.077 -3.525 -36.947 1.00 73.44 92 TYR A CA 1
ATOM 650 C C . TYR A 1 92 ? 28.749 -3.534 -38.324 1.00 73.44 92 TYR A C 1
ATOM 652 O O . TYR A 1 92 ? 28.511 -2.650 -39.150 1.00 73.44 92 TYR A O 1
ATOM 660 N N . ASP A 1 93 ? 29.600 -4.532 -38.534 1.00 77.75 93 ASP A N 1
ATOM 661 C CA . ASP A 1 93 ? 30.311 -4.789 -39.775 1.00 77.75 93 ASP A CA 1
ATOM 662 C C . ASP A 1 93 ? 29.672 -6.017 -40.423 1.00 77.75 93 ASP A C 1
ATOM 664 O O . ASP A 1 93 ? 29.811 -7.146 -39.948 1.00 77.75 93 ASP A O 1
ATOM 668 N N . ALA A 1 94 ? 28.929 -5.769 -41.500 1.00 75.62 94 ALA A N 1
ATOM 669 C CA . ALA A 1 94 ? 28.187 -6.803 -42.205 1.00 75.62 94 ALA A CA 1
ATOM 670 C C . ALA A 1 94 ? 29.104 -7.901 -42.770 1.00 75.62 94 ALA A C 1
ATOM 672 O O . ALA A 1 94 ? 28.683 -9.053 -42.855 1.00 75.62 94 ALA A O 1
ATOM 673 N N . GLU A 1 95 ? 30.347 -7.570 -43.129 1.00 76.25 95 GLU A N 1
ATOM 674 C CA . GLU A 1 95 ? 31.316 -8.535 -43.651 1.00 76.25 95 GLU A CA 1
ATOM 675 C C . GLU A 1 95 ? 31.883 -9.390 -42.515 1.00 76.25 95 GLU A C 1
ATOM 677 O O . GLU A 1 95 ? 31.922 -10.618 -42.625 1.00 76.25 95 GLU A O 1
ATOM 682 N N . ALA A 1 96 ? 32.253 -8.764 -41.394 1.00 81.69 96 ALA A N 1
ATOM 683 C CA . ALA A 1 96 ? 32.738 -9.482 -40.216 1.00 81.69 96 ALA A CA 1
ATOM 684 C C . ALA A 1 96 ? 31.663 -10.397 -39.604 1.00 81.69 96 ALA A C 1
ATOM 686 O O . ALA A 1 96 ? 31.978 -11.489 -39.132 1.00 81.69 96 ALA A O 1
ATOM 687 N N . GLU A 1 97 ? 30.399 -9.975 -39.618 1.00 79.75 97 GLU A N 1
ATOM 688 C CA . GLU A 1 97 ? 29.276 -10.777 -39.124 1.00 79.75 97 GLU A CA 1
ATOM 689 C C . GLU A 1 97 ? 28.917 -11.916 -40.084 1.00 79.75 97 GLU A C 1
ATOM 691 O O . GLU A 1 97 ? 28.736 -13.052 -39.644 1.00 79.75 97 GLU A O 1
ATOM 696 N N . ALA A 1 98 ? 28.921 -11.675 -41.399 1.00 81.81 98 ALA A N 1
ATOM 697 C CA . ALA A 1 98 ? 28.744 -12.741 -42.386 1.00 81.81 98 ALA A CA 1
ATOM 698 C C . ALA A 1 98 ? 29.855 -13.803 -42.300 1.00 81.81 98 ALA A C 1
ATOM 700 O O . ALA A 1 98 ? 29.5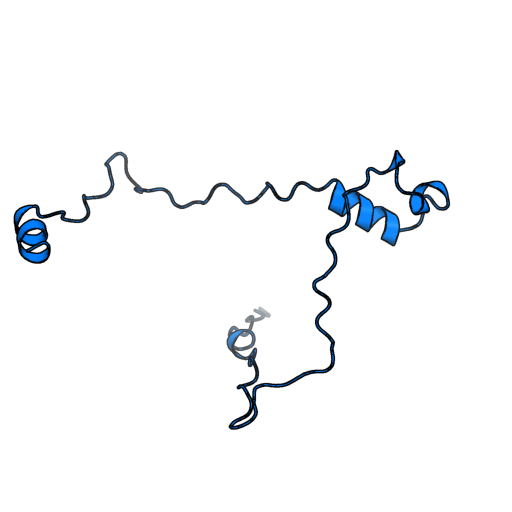82 -14.990 -42.460 1.00 81.81 98 ALA A O 1
ATOM 701 N N . ALA A 1 99 ? 31.090 -13.392 -41.994 1.00 81.44 99 ALA A N 1
ATOM 702 C CA . ALA A 1 99 ? 32.220 -14.299 -41.807 1.00 81.44 99 ALA A CA 1
ATOM 703 C C . ALA A 1 99 ? 32.145 -15.133 -40.514 1.00 81.44 99 ALA A C 1
ATOM 705 O O . ALA A 1 99 ? 32.732 -16.209 -40.465 1.00 81.44 99 ALA A O 1
ATOM 706 N N . ARG A 1 100 ? 31.446 -14.663 -39.469 1.00 73.44 100 ARG A N 1
ATOM 707 C CA . ARG A 1 100 ? 31.187 -15.452 -38.246 1.00 73.44 100 ARG A CA 1
ATOM 708 C C . ARG A 1 100 ? 29.979 -16.378 -38.371 1.00 73.44 100 ARG A C 1
ATOM 710 O O . ARG A 1 100 ? 29.869 -17.325 -37.599 1.00 73.44 100 ARG A O 1
ATOM 717 N N . ALA A 1 101 ? 29.055 -16.061 -39.277 1.00 75.19 101 ALA A N 1
ATOM 718 C CA . ALA A 1 101 ? 27.815 -16.803 -39.478 1.00 75.19 101 ALA A CA 1
ATOM 719 C C . ALA A 1 101 ? 27.957 -18.027 -40.407 1.00 75.19 101 ALA A C 1
ATOM 721 O O . ALA A 1 101 ? 26.996 -18.788 -40.536 1.00 75.19 101 ALA A O 1
ATOM 722 N N . GLY A 1 102 ? 29.113 -18.201 -41.061 1.00 60.75 102 GLY A N 1
ATOM 723 C CA . GLY A 1 102 ? 29.465 -19.372 -41.878 1.00 60.75 102 GLY A CA 1
ATOM 724 C C . GLY A 1 102 ? 30.408 -20.323 -41.157 1.00 60.75 102 GLY A C 1
ATOM 725 O O . GLY A 1 102 ? 30.282 -21.542 -41.404 1.00 60.75 102 GLY A O 1
#

pLDDT: mean 70.64, std 16.32, range [36.81, 96.19]

Organism: NCBI:txid1843237

Secondary structure (DSSP, 8-state):
--------TTSGGG---PPPPTTS-----SS----PPPPPP--TTT-HHHHH-TT-HHHHHHHHHHHS-TT-PPPP---S-SSSSPPP-----HHHHHHH--

Radius of gyration: 26.86 Å; Cα contacts (8 Å, |Δi|>4): 32; chains: 1; bounding box: 50×54×60 Å

Sequence (102 aa):
MADEKMFDDKADDGLAVAPPPPGGKEGEAAVAGSVPSVREGLDADDDNRLSQDPSDEDAKLDVALDETFPTSDAPSNTQPGKGKDPAPSSGYDAEAEAARAG

Solvent-accessible surface area (backbone atoms only — not comparable to full-atom values): 7199 Å² total; per-residue (Å²): 141,81,88,75,79,74,79,68,80,68,67,73,80,62,74,73,75,75,77,79,70,89,89,56,82,81,67,86,62,90,61,82,79,70,70,80,78,85,72,84,71,44,55,72,92,72,35,69,60,40,72,75,36,80,79,45,62,67,51,51,50,54,28,50,56,45,70,49,71,83,81,73,63,72,79,76,86,74,68,85,40,101,52,101,52,77,61,77,74,91,70,87,46,70,67,65,49,54,66,71,75,108

Foldseek 3Di:
DDPPPPPPPVVVVPPDPDDQDPPDPRDDPPPPPPPPDDDQADACVRDPVCVVPVPPPVSVVSNVVSPDDPPPPPDPPPDQDPDPDGNPPPPDDVVVVVVVVD